Protein AF-A0A820F2B2-F1 (afdb_monomer)

Sequence (176 aa):
MVGEKEEEEDDDERKSTTTSTSTTTLPTTSTSTTTLPTTSTSTTSAVAYANGTYSFWPMENNAVDIISGLDGKGVNSPTYVTPDITGSGYALKLIRNSNQYITIPIFKSFVNTSFTVEMWIYPTTLINGGYYFGLFTQYDGATKDHSLQMMIRGLQLTLDFYGGGVNGATSLATKP

Structure (mmCIF, N/CA/C/O backbone):
data_AF-A0A820F2B2-F1
#
_entry.id   AF-A0A820F2B2-F1
#
loop_
_atom_site.group_PDB
_atom_site.id
_atom_site.type_symbol
_atom_site.label_atom_id
_atom_site.label_alt_id
_atom_site.label_comp_id
_atom_site.label_asym_id
_atom_site.label_entity_id
_atom_site.label_seq_id
_atom_site.pdbx_PDB_ins_code
_atom_site.Cartn_x
_atom_site.Cartn_y
_atom_site.Cartn_z
_atom_site.occupancy
_atom_site.B_iso_or_equiv
_atom_site.auth_seq_id
_atom_site.auth_comp_id
_atom_site.auth_asym_id
_atom_site.auth_atom_id
_atom_site.pdbx_PDB_model_num
ATOM 1 N N . MET A 1 1 ? -20.566 -90.346 11.291 1.00 40.94 1 MET A N 1
ATOM 2 C CA . MET A 1 1 ? -19.929 -89.478 10.281 1.00 40.94 1 MET A CA 1
ATOM 3 C C . MET A 1 1 ? -20.906 -88.346 10.030 1.00 40.94 1 MET A C 1
ATOM 5 O O . MET A 1 1 ? -22.081 -88.627 9.847 1.00 40.94 1 MET A O 1
ATOM 9 N N . VAL A 1 2 ? -20.442 -87.119 10.230 1.00 40.94 2 VAL A N 1
ATOM 10 C CA . VAL A 1 2 ? -21.223 -85.878 10.338 1.00 40.94 2 VAL A CA 1
ATOM 11 C C . VAL A 1 2 ? -21.714 -85.423 8.957 1.00 40.94 2 VAL A C 1
ATOM 13 O O . VAL A 1 2 ? -20.977 -85.574 7.987 1.00 40.94 2 VAL A O 1
ATOM 16 N N . GLY A 1 3 ? -22.924 -84.859 8.890 1.00 41.97 3 GLY A N 1
ATOM 17 C CA . GLY A 1 3 ? -23.472 -84.155 7.724 1.00 41.97 3 GLY A CA 1
ATOM 18 C C . GLY A 1 3 ? -24.865 -83.598 8.037 1.00 41.97 3 GLY A C 1
ATOM 19 O O . GLY A 1 3 ? -25.822 -84.363 8.095 1.00 41.97 3 GLY A O 1
ATOM 20 N N . GLU A 1 4 ? -24.940 -82.299 8.329 1.00 47.16 4 GLU A N 1
ATOM 21 C CA . 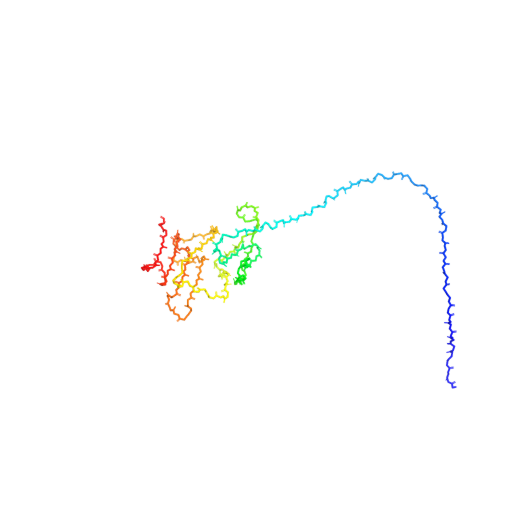GLU A 1 4 ? -26.123 -81.541 8.767 1.00 47.16 4 GLU A CA 1
ATOM 22 C C . GLU A 1 4 ? -27.078 -81.148 7.614 1.00 47.16 4 GLU A C 1
ATOM 24 O O . GLU A 1 4 ? -26.614 -80.795 6.535 1.00 47.16 4 GLU A O 1
ATOM 29 N N . LYS A 1 5 ? -28.389 -81.254 7.914 1.00 44.81 5 LYS A N 1
ATOM 30 C CA . LYS A 1 5 ? -29.579 -80.392 7.641 1.00 44.81 5 LYS A CA 1
ATOM 31 C C . LYS A 1 5 ? -29.626 -79.506 6.374 1.00 44.81 5 LYS A C 1
ATOM 33 O O . LYS A 1 5 ? -28.688 -78.768 6.113 1.00 44.81 5 LYS A O 1
ATOM 38 N N . GLU A 1 6 ? -30.650 -79.662 5.511 1.00 43.66 6 GLU A N 1
ATOM 39 C CA . GLU A 1 6 ? -32.013 -79.022 5.527 1.00 43.66 6 GLU A CA 1
ATOM 40 C C . GLU A 1 6 ? -31.921 -77.491 5.350 1.00 43.66 6 GLU A C 1
ATOM 42 O O . GLU A 1 6 ? -31.077 -76.872 5.983 1.00 43.66 6 GLU A O 1
ATOM 47 N N . GLU A 1 7 ? -32.719 -76.759 4.573 1.00 50.12 7 GLU A N 1
ATOM 48 C CA . GLU A 1 7 ? -33.903 -76.962 3.724 1.00 50.12 7 GLU A CA 1
ATOM 49 C C . GLU A 1 7 ? -34.006 -75.682 2.853 1.00 50.12 7 GLU A C 1
ATOM 51 O O . GLU A 1 7 ? -33.491 -74.629 3.232 1.00 50.12 7 GLU A O 1
ATOM 56 N N . GLU A 1 8 ? -34.629 -75.783 1.682 1.00 45.56 8 GLU A N 1
ATOM 57 C CA . GLU A 1 8 ? -34.826 -74.715 0.690 1.00 45.56 8 GLU A CA 1
ATOM 58 C C . GLU A 1 8 ? -36.259 -74.161 0.855 1.00 45.56 8 GLU A C 1
ATOM 60 O O . GLU A 1 8 ? -37.207 -74.944 0.841 1.00 45.56 8 GLU A O 1
ATOM 65 N N . GLU A 1 9 ? -36.430 -72.846 1.050 1.00 52.69 9 GLU A N 1
ATOM 66 C CA . GLU A 1 9 ? -37.741 -72.169 1.118 1.00 52.69 9 GLU A CA 1
ATOM 67 C C . GLU A 1 9 ? -37.782 -70.996 0.120 1.00 52.69 9 GLU A C 1
ATOM 69 O O . GLU A 1 9 ? -37.008 -70.043 0.239 1.00 52.69 9 GLU A O 1
ATOM 74 N N . ASP A 1 10 ? -38.708 -71.096 -0.839 1.00 45.53 10 ASP A N 1
ATOM 75 C CA . ASP A 1 10 ? -39.112 -70.078 -1.816 1.00 45.53 10 ASP A CA 1
ATOM 76 C C . ASP A 1 10 ? -40.446 -69.417 -1.402 1.00 45.53 10 ASP A C 1
ATOM 78 O O . ASP A 1 10 ? -41.321 -70.070 -0.834 1.00 45.53 10 ASP A O 1
ATOM 82 N N . ASP A 1 11 ? -40.574 -68.139 -1.785 1.00 48.19 11 ASP A N 1
ATOM 83 C CA . ASP A 1 11 ? -41.779 -67.352 -2.117 1.00 48.19 11 ASP A CA 1
ATOM 84 C C . ASP A 1 11 ? -42.973 -67.258 -1.137 1.00 48.19 11 ASP A C 1
ATOM 86 O O . ASP A 1 11 ? -43.662 -68.233 -0.866 1.00 48.19 11 ASP A O 1
ATOM 90 N N . ASP A 1 12 ? -43.352 -66.027 -0.745 1.00 50.50 12 ASP A N 1
ATOM 91 C CA . ASP A 1 12 ? -44.604 -65.412 -1.246 1.00 50.50 12 ASP A CA 1
ATOM 92 C C . ASP A 1 12 ? -44.794 -63.945 -0.790 1.00 50.50 12 ASP A C 1
ATOM 94 O O . ASP A 1 12 ? -44.643 -63.575 0.379 1.00 50.50 12 ASP A O 1
ATOM 98 N N . GLU A 1 13 ? -45.214 -63.101 -1.730 1.00 48.03 13 GLU A N 1
ATOM 99 C CA . GLU A 1 13 ? -45.578 -61.693 -1.557 1.00 48.03 13 GLU A CA 1
ATOM 100 C C . GLU A 1 13 ? -47.074 -61.575 -1.204 1.00 48.03 13 GLU A C 1
ATOM 102 O O . GLU A 1 13 ? -47.940 -62.021 -1.958 1.00 48.03 13 GLU A O 1
ATOM 107 N N . ARG A 1 14 ? -47.438 -60.903 -0.097 1.00 42.50 14 ARG A N 1
ATOM 108 C CA . ARG A 1 14 ? -48.840 -60.501 0.152 1.00 42.50 14 ARG A CA 1
ATOM 109 C C . ARG A 1 14 ? -49.013 -59.061 0.630 1.00 42.50 14 ARG A C 1
ATOM 111 O O . ARG A 1 14 ? -48.695 -58.684 1.754 1.00 42.50 14 ARG A O 1
ATOM 118 N N . LYS A 1 15 ? -49.659 -58.298 -0.251 1.00 42.56 15 LYS A N 1
ATOM 119 C CA . LYS A 1 15 ? -50.326 -57.002 -0.069 1.00 42.56 15 LYS A CA 1
ATOM 120 C C . LYS A 1 15 ? -51.497 -57.107 0.924 1.00 42.56 15 LYS A C 1
ATOM 122 O O . LYS A 1 15 ? -52.300 -58.030 0.814 1.00 42.56 15 LYS A O 1
ATOM 127 N N . SER A 1 16 ? -51.661 -56.130 1.824 1.00 37.91 16 SER A N 1
ATOM 128 C CA . SER A 1 16 ? -52.869 -56.008 2.657 1.00 37.91 16 SER A CA 1
ATOM 129 C C . SER A 1 16 ? -53.341 -54.558 2.810 1.00 37.91 16 SER A C 1
ATOM 131 O O . SER A 1 16 ? -52.562 -53.646 3.080 1.00 37.91 16 SER A O 1
ATOM 133 N N . THR A 1 17 ? -54.642 -54.388 2.586 1.00 34.06 17 THR A N 1
ATOM 134 C CA . THR A 1 17 ? -55.449 -53.162 2.603 1.00 34.06 17 THR A CA 1
ATOM 135 C C . THR A 1 17 ? -56.021 -52.956 4.005 1.00 34.06 17 THR A C 1
ATOM 137 O O . THR A 1 17 ? -56.626 -53.888 4.531 1.00 34.06 17 THR A O 1
ATOM 140 N N . THR A 1 18 ? -55.931 -51.750 4.583 1.00 35.97 18 THR A N 1
ATOM 141 C CA . THR A 1 18 ? -56.541 -51.467 5.898 1.00 35.97 18 THR A CA 1
ATOM 142 C C . THR A 1 18 ? -57.513 -50.288 5.861 1.00 35.97 18 THR A C 1
ATOM 144 O O . THR A 1 18 ? -57.181 -49.171 5.472 1.00 35.97 18 THR A O 1
ATOM 147 N N . THR A 1 19 ? -58.726 -50.619 6.298 1.00 30.28 19 THR A N 1
ATOM 148 C CA . THR A 1 19 ? -59.954 -49.853 6.528 1.00 30.28 19 THR A CA 1
ATOM 149 C C . THR A 1 19 ? -59.783 -48.622 7.425 1.00 30.28 19 THR A C 1
ATOM 151 O O . THR A 1 19 ? -59.081 -48.660 8.432 1.00 30.28 19 THR A O 1
ATOM 154 N N . SER A 1 20 ? -60.485 -47.537 7.081 1.00 31.36 20 SER A N 1
ATOM 155 C CA . SER A 1 20 ? -60.535 -46.279 7.834 1.00 31.36 20 SER A CA 1
ATOM 156 C C . SER A 1 20 ? -61.534 -46.328 8.999 1.00 31.36 20 SER A C 1
ATOM 158 O O . SER A 1 20 ? -62.695 -46.678 8.801 1.00 31.36 20 SER A O 1
ATOM 160 N N . THR A 1 21 ? -61.107 -45.874 10.181 1.00 31.64 21 THR A N 1
ATOM 161 C CA . THR A 1 21 ? -61.974 -45.568 11.332 1.00 31.64 21 THR A CA 1
ATOM 162 C C . THR A 1 21 ? -61.819 -44.087 11.670 1.00 31.64 21 THR A C 1
ATOM 164 O O . THR A 1 21 ? -60.709 -43.617 11.910 1.00 31.64 21 THR A O 1
ATOM 167 N N . SER A 1 22 ? -62.921 -43.337 11.656 1.00 32.53 22 SER A N 1
ATOM 168 C CA . SER A 1 22 ? -62.946 -41.901 11.948 1.00 32.53 22 SER A CA 1
ATOM 169 C C . SER A 1 22 ? -63.154 -41.658 13.444 1.00 32.53 22 SER A C 1
ATOM 171 O O . SER A 1 22 ? -64.192 -42.031 13.985 1.00 32.53 22 SER A O 1
ATOM 173 N N . THR A 1 23 ? -62.202 -40.987 14.095 1.00 33.06 23 THR A N 1
ATOM 174 C CA . THR A 1 23 ? -62.343 -40.494 15.475 1.00 33.06 23 THR A CA 1
ATOM 175 C C . THR A 1 23 ? -62.335 -38.969 15.463 1.00 33.06 23 THR A C 1
ATOM 177 O O . THR A 1 23 ? -61.388 -38.349 14.983 1.00 33.06 23 THR A O 1
ATOM 180 N N . THR A 1 24 ? -63.405 -38.364 15.976 1.00 36.06 24 THR A N 1
ATOM 181 C CA . THR A 1 24 ? -63.574 -36.915 16.139 1.00 36.06 24 THR A CA 1
ATOM 182 C C . THR A 1 24 ? -62.840 -36.424 17.389 1.00 36.06 24 THR A C 1
ATOM 184 O O . THR A 1 24 ? -63.128 -36.886 18.491 1.00 36.06 24 THR A O 1
ATOM 187 N N . THR A 1 25 ? -61.949 -35.441 17.237 1.00 34.47 25 THR A N 1
ATOM 188 C CA . THR A 1 25 ? -61.361 -34.654 18.336 1.00 34.47 25 THR A CA 1
ATOM 189 C C . THR A 1 25 ? -61.493 -33.150 18.063 1.00 34.47 25 THR A C 1
ATOM 191 O O . THR A 1 25 ? -61.492 -32.705 16.918 1.00 34.47 25 THR A O 1
ATOM 194 N N . LEU A 1 26 ? -61.695 -32.387 19.146 1.00 38.97 26 LEU A N 1
ATOM 195 C CA . LEU A 1 26 ? -62.006 -30.950 19.195 1.00 38.97 26 LEU A CA 1
ATOM 196 C C . LEU A 1 26 ? -60.919 -30.046 18.572 1.00 38.97 26 LEU A C 1
ATOM 198 O O . LEU A 1 26 ? -59.749 -30.428 18.562 1.00 38.97 26 LEU A O 1
ATOM 202 N N . PRO A 1 27 ? -61.270 -28.825 18.111 1.00 39.81 27 PRO A N 1
ATOM 203 C CA . PRO A 1 27 ? -60.333 -27.945 17.422 1.00 39.81 27 PRO A CA 1
ATOM 204 C C . PRO A 1 27 ? -59.289 -27.369 18.387 1.00 39.81 27 PRO A C 1
ATOM 20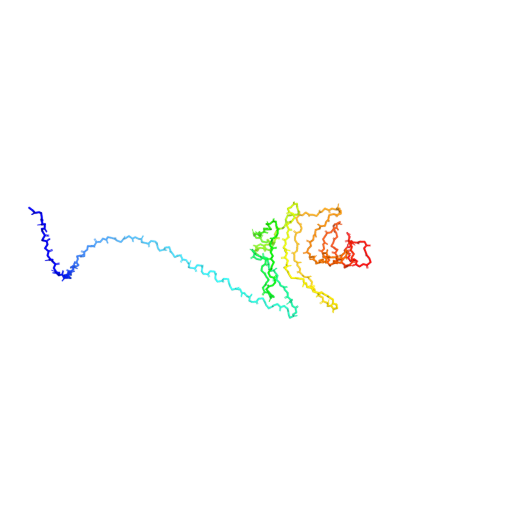6 O O . PRO A 1 27 ? -59.618 -26.654 19.332 1.00 39.81 27 PRO A O 1
ATOM 209 N N . THR A 1 28 ? -58.015 -27.643 18.119 1.00 39.06 28 THR A N 1
ATOM 210 C CA . THR A 1 28 ? -56.880 -26.910 18.682 1.00 39.06 28 THR A CA 1
ATOM 211 C C . THR A 1 28 ? -56.568 -25.706 17.797 1.00 39.06 28 THR A C 1
ATOM 213 O O . THR A 1 28 ? -56.350 -25.831 16.595 1.00 39.06 28 THR A O 1
ATOM 216 N N . THR A 1 29 ? -56.548 -24.516 18.397 1.00 36.53 29 THR A N 1
ATOM 217 C CA . THR A 1 29 ? -56.134 -23.268 17.749 1.00 36.53 29 THR A CA 1
ATOM 218 C C . THR A 1 29 ? -54.657 -23.354 17.368 1.00 36.53 29 THR A C 1
ATOM 220 O O . THR A 1 29 ? -53.777 -23.205 18.214 1.00 36.53 29 THR A O 1
ATOM 223 N N . SER A 1 30 ? -54.370 -23.607 16.095 1.00 42.94 30 SER A N 1
ATOM 224 C CA . SER A 1 30 ? -53.023 -23.526 15.536 1.00 42.94 30 SER A CA 1
ATOM 225 C C . SER A 1 30 ? -52.683 -22.067 15.226 1.00 42.94 30 SER A C 1
ATOM 227 O O . SER A 1 30 ? -53.229 -21.475 14.295 1.00 42.94 30 SER A O 1
ATOM 229 N N . THR A 1 31 ? -51.782 -21.482 16.013 1.00 40.44 31 THR A N 1
ATOM 230 C CA . THR A 1 31 ? -51.157 -20.190 15.718 1.00 40.44 31 THR A CA 1
ATOM 231 C C . THR A 1 31 ? -50.250 -20.350 14.501 1.00 40.44 31 THR A C 1
ATOM 233 O O . THR A 1 31 ? -49.185 -20.956 14.590 1.00 40.44 31 THR A O 1
ATOM 236 N N . SER A 1 32 ? -50.668 -19.820 13.355 1.00 39.53 32 SER A N 1
ATOM 237 C CA . SER A 1 32 ? -49.840 -19.750 12.152 1.00 39.53 32 SER A CA 1
ATOM 238 C C . SER A 1 32 ? -48.737 -18.708 12.354 1.00 39.53 32 SER A C 1
ATOM 240 O O . SER A 1 32 ? -48.971 -17.509 12.208 1.00 39.53 32 SER A O 1
ATOM 242 N N . THR A 1 33 ? -47.523 -19.131 12.697 1.00 42.09 33 THR A N 1
ATOM 243 C CA . THR A 1 33 ? -46.336 -18.282 12.555 1.00 42.09 33 THR A CA 1
ATOM 244 C C . THR A 1 33 ? -45.992 -18.192 11.073 1.00 42.09 33 THR A C 1
ATOM 246 O O . THR A 1 33 ? -45.377 -19.088 10.500 1.00 42.09 33 THR A O 1
ATOM 249 N N . THR A 1 34 ? -46.404 -17.098 10.434 1.00 43.00 34 THR A N 1
ATOM 250 C CA . THR A 1 34 ? -45.926 -16.715 9.103 1.00 43.00 34 THR A CA 1
ATOM 251 C C . THR A 1 34 ? -44.436 -16.394 9.196 1.00 43.00 34 THR A C 1
ATOM 253 O O . THR A 1 34 ? -44.052 -15.273 9.522 1.00 43.00 34 THR A O 1
ATOM 256 N N . THR A 1 35 ? -43.570 -17.370 8.931 1.00 41.88 35 THR A N 1
ATOM 257 C CA . THR A 1 35 ? -42.161 -17.092 8.645 1.00 41.88 35 THR A CA 1
ATOM 258 C C . THR A 1 35 ? -42.070 -16.566 7.218 1.00 41.88 35 THR A C 1
ATOM 260 O O . THR A 1 35 ? -42.228 -17.322 6.259 1.00 41.88 35 THR A O 1
ATOM 263 N N . LEU A 1 36 ? -41.850 -15.257 7.080 1.00 46.06 36 LEU A N 1
ATOM 264 C CA . LEU A 1 36 ? -41.460 -14.642 5.814 1.00 46.06 36 LEU A CA 1
ATOM 265 C C . LEU A 1 36 ? -40.185 -15.344 5.309 1.00 46.06 36 LEU A C 1
ATOM 267 O O . LEU A 1 36 ? -39.211 -15.403 6.063 1.00 46.06 36 LEU A O 1
ATOM 271 N N . PRO A 1 37 ? -40.125 -15.845 4.066 1.00 46.69 37 PRO A N 1
ATOM 272 C CA . PRO A 1 37 ? -38.843 -16.200 3.484 1.00 46.69 37 PRO A CA 1
ATOM 273 C C . PRO A 1 37 ? -38.082 -14.898 3.199 1.00 46.69 37 PRO A C 1
ATOM 275 O O . PRO A 1 37 ? -38.329 -14.233 2.194 1.00 46.69 37 PRO A O 1
ATOM 278 N N . THR A 1 38 ? -37.149 -14.508 4.070 1.00 46.22 38 THR A N 1
ATOM 279 C CA . THR A 1 38 ? -36.125 -13.509 3.730 1.00 46.22 38 THR A CA 1
ATOM 280 C C . THR A 1 38 ? -35.138 -14.147 2.763 1.00 46.22 38 THR A C 1
ATOM 282 O O . THR A 1 38 ? -34.056 -14.593 3.136 1.00 46.22 38 THR A O 1
ATOM 285 N N . THR A 1 39 ? -35.534 -14.208 1.493 1.00 41.75 39 THR A N 1
ATOM 286 C CA . THR A 1 39 ? -34.584 -14.399 0.401 1.00 41.75 39 THR A CA 1
ATOM 287 C C . THR A 1 39 ? -33.884 -13.061 0.215 1.00 41.75 39 THR A C 1
ATOM 289 O O . THR A 1 39 ? -34.347 -12.199 -0.527 1.00 41.75 39 THR A O 1
ATOM 292 N N . SER A 1 40 ? -32.794 -12.854 0.951 1.00 50.00 40 SER A N 1
ATOM 293 C CA . SER A 1 40 ? -31.866 -11.762 0.682 1.00 50.00 40 SER A CA 1
ATOM 294 C C . SER A 1 40 ? -31.136 -12.085 -0.619 1.00 50.00 40 SER A C 1
ATOM 296 O O . SER A 1 40 ? -30.021 -12.596 -0.610 1.00 50.00 40 SER A O 1
ATOM 298 N N . THR A 1 41 ? -31.776 -11.835 -1.759 1.00 45.62 41 THR A N 1
ATOM 299 C CA . THR A 1 41 ? -31.053 -11.665 -3.019 1.00 45.62 41 THR A CA 1
ATOM 300 C C . THR A 1 41 ? -30.219 -10.403 -2.870 1.00 45.62 41 THR A C 1
ATOM 302 O O . THR A 1 41 ? -30.719 -9.295 -3.061 1.00 45.62 41 THR A O 1
ATOM 305 N N . SER A 1 42 ? -28.949 -10.561 -2.494 1.00 54.09 42 SER A N 1
ATOM 306 C CA . SER A 1 42 ? -27.947 -9.546 -2.773 1.00 54.09 42 SER A CA 1
ATOM 307 C C . SER A 1 42 ? -27.848 -9.450 -4.291 1.00 54.09 42 SER A C 1
ATOM 309 O O . SER A 1 42 ? -27.166 -10.225 -4.955 1.00 54.09 42 SER A O 1
ATOM 311 N N . THR A 1 43 ? -28.597 -8.522 -4.879 1.00 40.19 43 THR A N 1
ATOM 312 C CA . THR A 1 43 ? -28.304 -8.059 -6.229 1.00 40.19 43 THR A CA 1
ATOM 313 C C . THR A 1 43 ? -26.903 -7.478 -6.175 1.00 40.19 43 THR A C 1
ATOM 315 O O . THR A 1 43 ? -26.707 -6.361 -5.702 1.00 40.19 43 THR A O 1
ATOM 318 N N . THR A 1 44 ? -25.915 -8.253 -6.618 1.00 47.09 44 THR A N 1
ATOM 319 C CA . THR A 1 44 ? -24.621 -7.719 -7.019 1.00 47.09 44 THR A CA 1
ATOM 320 C C . THR A 1 44 ? -24.918 -6.832 -8.219 1.00 47.09 44 THR A C 1
ATOM 322 O O . THR A 1 44 ? -24.994 -7.293 -9.356 1.00 47.09 44 THR A O 1
ATOM 325 N N . SER A 1 45 ? -25.219 -5.560 -7.963 1.00 52.03 45 SER A N 1
ATOM 326 C CA . SER A 1 45 ? -25.216 -4.551 -9.008 1.00 52.03 45 SER A CA 1
ATOM 327 C C . SER A 1 45 ? -23.836 -4.619 -9.641 1.00 52.03 45 SER A C 1
ATOM 329 O O . SER A 1 45 ? -22.842 -4.386 -8.952 1.00 52.03 45 SER A O 1
ATOM 331 N N . ALA A 1 46 ? -23.772 -5.010 -10.915 1.00 54.53 46 ALA A N 1
ATOM 332 C CA . ALA A 1 46 ? -22.539 -4.969 -11.676 1.00 54.53 46 ALA A CA 1
ATOM 333 C C . ALA A 1 46 ? -22.023 -3.531 -11.600 1.00 54.53 46 ALA A C 1
ATOM 335 O O . ALA A 1 46 ? -22.632 -2.614 -12.154 1.00 54.53 46 ALA A O 1
ATOM 336 N N . VAL A 1 47 ? -20.951 -3.325 -10.839 1.00 57.81 47 VAL A N 1
ATOM 337 C CA . VAL A 1 47 ? -20.264 -2.044 -10.810 1.00 57.81 47 VAL A CA 1
ATOM 338 C C . VAL A 1 47 ? -19.703 -1.882 -12.214 1.00 57.81 47 VAL A C 1
ATOM 340 O O . VAL A 1 47 ? -18.819 -2.629 -12.627 1.00 57.81 47 VAL A O 1
ATOM 343 N N . ALA A 1 48 ? -20.274 -0.966 -12.993 1.00 54.22 48 ALA A N 1
ATOM 344 C CA . ALA A 1 48 ? -19.656 -0.554 -14.238 1.00 54.22 48 ALA A CA 1
ATOM 345 C C . ALA A 1 48 ? -18.369 0.177 -13.850 1.00 54.22 48 ALA A C 1
ATOM 347 O O . ALA A 1 48 ? -18.407 1.339 -13.444 1.00 54.22 48 ALA A O 1
ATOM 348 N N . TYR A 1 49 ? -17.240 -0.529 -13.887 1.00 62.28 49 TYR A N 1
ATOM 349 C CA . TYR A 1 49 ? -15.945 0.100 -13.679 1.00 62.28 49 TYR A CA 1
ATOM 350 C C . TYR A 1 49 ? -15.737 1.156 -14.754 1.00 62.28 49 TYR A C 1
ATOM 352 O O . TYR A 1 49 ? -16.129 0.967 -15.910 1.00 62.28 49 TYR A O 1
ATOM 360 N N . ALA A 1 50 ? -15.141 2.282 -14.369 1.00 67.00 50 ALA A N 1
ATOM 361 C CA . ALA A 1 50 ? -14.774 3.301 -15.333 1.00 67.00 50 ALA A CA 1
ATOM 362 C C . ALA A 1 50 ? -13.929 2.653 -16.440 1.00 67.00 50 ALA A C 1
ATOM 364 O O . ALA A 1 50 ? -13.042 1.842 -16.163 1.00 67.00 50 ALA A O 1
ATOM 365 N N . ASN A 1 51 ? -14.205 2.998 -17.701 1.00 68.75 51 ASN A N 1
ATOM 366 C CA . ASN A 1 51 ? -13.373 2.560 -18.818 1.00 68.75 51 ASN A CA 1
ATOM 367 C C . ASN A 1 51 ? -11.913 2.940 -18.516 1.00 68.75 51 ASN A C 1
ATOM 369 O O . ASN A 1 51 ? -11.585 4.123 -18.471 1.00 68.75 51 ASN A O 1
ATOM 373 N N . GLY A 1 52 ? -11.060 1.939 -18.280 1.00 76.06 52 GLY A N 1
ATOM 374 C CA . GLY A 1 52 ? -9.652 2.133 -17.920 1.00 76.06 52 GLY A CA 1
ATOM 375 C C . GLY A 1 52 ? -9.249 1.680 -16.513 1.00 76.06 52 GLY A C 1
ATOM 376 O O . GLY A 1 52 ? -8.051 1.681 -16.227 1.00 76.06 52 GLY A O 1
ATOM 377 N N . THR A 1 53 ? -10.174 1.247 -15.645 1.00 86.25 53 THR A N 1
ATOM 378 C CA . THR A 1 53 ? -9.780 0.584 -14.391 1.00 86.25 53 THR A CA 1
ATOM 379 C C . THR A 1 53 ? -9.088 -0.737 -14.716 1.00 86.25 53 THR A C 1
ATOM 381 O O . THR A 1 53 ? -9.668 -1.614 -15.352 1.00 86.25 53 THR A O 1
ATOM 384 N N . TYR A 1 54 ? -7.830 -0.868 -14.299 1.00 88.31 54 TYR A N 1
ATOM 385 C CA . TYR A 1 54 ? -7.026 -2.049 -14.600 1.00 88.31 54 TYR A CA 1
ATOM 386 C C . TYR A 1 54 ? -7.223 -3.173 -13.575 1.00 88.31 54 TYR A C 1
ATOM 388 O O . TYR A 1 54 ? -7.321 -4.329 -13.962 1.00 88.31 54 TYR A O 1
ATOM 396 N N . SER A 1 55 ? -7.311 -2.839 -12.287 1.00 91.00 55 SER A N 1
ATOM 397 C CA . SER A 1 55 ? -7.530 -3.794 -11.191 1.00 91.00 55 SER A CA 1
ATOM 398 C C . SER A 1 55 ? -8.349 -3.125 -10.094 1.00 91.00 55 SER A C 1
ATOM 400 O O . SER A 1 55 ? -8.249 -1.908 -9.909 1.00 91.00 55 SER A O 1
ATOM 402 N N . PHE A 1 56 ? -9.140 -3.906 -9.362 1.00 93.00 56 PHE A N 1
ATOM 403 C CA . PHE A 1 56 ? -9.931 -3.406 -8.244 1.00 93.00 56 PHE A CA 1
ATOM 404 C C . PHE A 1 56 ? -10.131 -4.483 -7.179 1.00 93.00 56 PHE A C 1
ATOM 406 O O . PHE A 1 56 ? -10.727 -5.527 -7.439 1.00 93.00 56 PHE A O 1
ATOM 413 N N . TRP A 1 57 ? -9.678 -4.183 -5.961 1.00 93.88 57 TRP A N 1
ATOM 414 C CA . TRP A 1 57 ? -9.849 -5.025 -4.780 1.00 93.88 57 TRP A CA 1
ATOM 415 C C . TRP A 1 57 ? -10.882 -4.387 -3.843 1.00 93.88 57 TRP A C 1
ATOM 417 O O . TRP A 1 57 ? -10.542 -3.428 -3.148 1.00 93.88 57 TRP A O 1
ATOM 427 N N . PRO A 1 58 ? -12.119 -4.909 -3.774 1.00 92.38 58 PRO A N 1
ATOM 428 C CA . PRO A 1 58 ? -13.166 -4.355 -2.911 1.00 92.38 58 PRO A CA 1
ATOM 429 C C . PRO A 1 58 ? -12.857 -4.505 -1.421 1.00 92.38 58 PRO A C 1
ATOM 431 O O . PRO A 1 58 ? -13.415 -3.795 -0.598 1.00 92.38 58 PRO A O 1
ATOM 434 N N . MET A 1 59 ? -11.991 -5.462 -1.072 1.00 94.25 59 MET A N 1
ATOM 435 C CA . MET A 1 59 ? -11.706 -5.865 0.307 1.00 94.25 59 MET A CA 1
ATOM 436 C C . MET A 1 59 ? -12.935 -6.381 1.076 1.00 94.25 59 MET A C 1
ATOM 438 O O . MET A 1 59 ? -12.964 -6.354 2.307 1.00 94.25 59 MET A O 1
ATOM 442 N N . GLU A 1 60 ? -13.915 -6.935 0.355 1.00 93.44 60 GLU A N 1
ATOM 443 C CA . GLU A 1 60 ? -15.137 -7.526 0.911 1.00 93.44 60 GLU A CA 1
ATOM 444 C C . GLU A 1 60 ? -14.865 -8.914 1.509 1.00 93.44 60 GLU A C 1
ATOM 446 O O . GLU A 1 60 ? -15.201 -9.954 0.939 1.00 93.44 60 GLU A O 1
ATOM 451 N N . ASN A 1 61 ? -14.189 -8.924 2.662 1.00 95.31 61 ASN A N 1
ATOM 452 C CA . ASN A 1 61 ? -13.764 -10.118 3.403 1.00 95.31 61 ASN A CA 1
ATOM 453 C C . ASN A 1 61 ? -12.737 -11.014 2.673 1.00 95.31 61 ASN A C 1
ATOM 455 O O . ASN A 1 61 ? -12.520 -12.167 3.047 1.00 95.31 61 ASN A O 1
ATOM 459 N N . ASN A 1 62 ? -12.100 -10.509 1.616 1.00 95.56 62 ASN A N 1
ATOM 460 C CA . ASN A 1 62 ? -11.030 -11.187 0.884 1.00 95.56 62 ASN A CA 1
ATOM 461 C C . ASN A 1 62 ? -10.169 -10.168 0.113 1.00 95.56 62 ASN A C 1
ATOM 463 O O . ASN A 1 62 ? -10.469 -8.977 0.097 1.00 95.56 62 ASN A O 1
ATOM 467 N N . ALA A 1 63 ? -9.081 -10.627 -0.509 1.00 96.19 63 ALA A N 1
ATOM 468 C CA . ALA A 1 63 ? -8.205 -9.813 -1.357 1.00 96.19 63 ALA A CA 1
ATOM 469 C C . ALA A 1 63 ? -8.357 -10.163 -2.850 1.00 96.19 63 ALA A C 1
ATOM 471 O O . ALA A 1 63 ? -7.373 -10.146 -3.584 1.00 96.19 63 ALA A O 1
ATOM 472 N N . VAL A 1 64 ? -9.561 -10.519 -3.301 1.00 96.12 64 VAL A N 1
ATOM 473 C CA . VAL A 1 64 ? -9.825 -10.865 -4.709 1.00 96.12 64 VAL A CA 1
ATOM 474 C C . VAL A 1 64 ? -9.884 -9.595 -5.558 1.00 96.12 64 VAL A C 1
ATOM 476 O O . VAL A 1 64 ? -10.501 -8.603 -5.159 1.00 96.12 64 VAL A O 1
ATOM 479 N N . ASP A 1 65 ? -9.233 -9.627 -6.718 1.00 94.19 65 ASP A N 1
ATOM 480 C CA . ASP A 1 65 ? -9.361 -8.595 -7.746 1.00 94.19 65 ASP A CA 1
ATOM 481 C C . ASP A 1 65 ? -10.498 -8.963 -8.696 1.00 94.19 65 ASP A C 1
ATOM 483 O O . ASP A 1 65 ? -10.420 -9.946 -9.434 1.00 94.19 65 ASP A O 1
ATOM 487 N N . ILE A 1 66 ? -11.542 -8.142 -8.724 1.00 93.69 66 ILE A N 1
ATOM 488 C CA . ILE A 1 66 ? -12.750 -8.443 -9.499 1.00 93.69 66 ILE A CA 1
ATOM 489 C C . ILE A 1 66 ? -12.720 -7.914 -10.938 1.00 93.69 66 ILE A C 1
ATOM 491 O O . ILE A 1 66 ? -13.712 -8.051 -11.652 1.00 93.69 66 ILE A O 1
ATOM 495 N N . ILE A 1 67 ? -11.594 -7.341 -11.380 1.00 91.94 67 ILE A N 1
ATOM 496 C CA . ILE A 1 67 ? -11.413 -6.861 -12.759 1.00 91.94 67 ILE A CA 1
ATOM 497 C C . ILE A 1 67 ? -10.393 -7.701 -13.525 1.00 91.94 67 ILE A C 1
ATOM 499 O O . ILE A 1 67 ? -10.720 -8.218 -14.592 1.00 91.94 67 ILE A O 1
ATOM 503 N N . SER A 1 68 ? -9.160 -7.827 -13.022 1.00 88.81 68 SER A N 1
ATOM 504 C CA . SER A 1 68 ? -8.068 -8.466 -13.778 1.00 88.81 68 SER A CA 1
ATOM 505 C C . SER A 1 68 ? -7.649 -9.842 -13.266 1.00 88.81 68 SER A C 1
ATOM 507 O O . SER A 1 68 ? -6.812 -10.488 -13.897 1.00 88.81 68 SER A O 1
ATOM 509 N N . GLY A 1 69 ? -8.221 -10.308 -12.151 1.00 89.19 69 GLY A N 1
ATOM 510 C CA . GLY A 1 69 ? -7.839 -11.569 -11.513 1.00 89.19 69 GLY A CA 1
ATOM 511 C C . GLY A 1 69 ? -6.452 -11.532 -10.860 1.00 89.19 69 GLY A C 1
ATOM 512 O O . GLY A 1 69 ? -5.858 -12.581 -10.605 1.00 89.19 69 GLY A O 1
ATOM 513 N N . LEU A 1 70 ? -5.908 -10.338 -10.597 1.00 91.25 70 LEU A N 1
ATOM 514 C CA . LEU A 1 70 ? -4.676 -10.148 -9.831 1.00 91.25 70 LEU A CA 1
ATOM 515 C C . LEU A 1 70 ? -4.950 -10.275 -8.328 1.00 91.25 70 LEU A C 1
ATOM 517 O O . LEU A 1 70 ? -4.748 -9.339 -7.554 1.00 91.25 70 LEU A O 1
ATOM 521 N N . ASP A 1 71 ? -5.411 -11.449 -7.912 1.00 95.06 71 ASP A N 1
ATOM 522 C CA . ASP A 1 71 ? -5.764 -11.707 -6.521 1.00 95.06 71 ASP A CA 1
ATOM 523 C C . ASP A 1 71 ? -4.570 -11.490 -5.591 1.00 95.06 71 ASP A C 1
ATOM 525 O O . ASP A 1 71 ? -3.455 -11.989 -5.797 1.00 95.06 71 ASP A O 1
ATOM 529 N N . GLY A 1 72 ? -4.831 -10.736 -4.532 1.00 95.69 72 GLY A N 1
ATOM 530 C CA . GLY A 1 72 ? -3.885 -10.503 -3.467 1.00 95.69 72 GLY A CA 1
ATOM 531 C C . GLY A 1 72 ? -3.816 -11.669 -2.493 1.00 95.69 72 GLY A C 1
ATOM 532 O O . GLY A 1 72 ? -4.749 -12.454 -2.318 1.00 95.69 72 GLY A O 1
ATOM 533 N N . LYS A 1 73 ? -2.683 -11.761 -1.801 1.00 96.62 73 LYS A N 1
ATOM 534 C CA . LYS A 1 73 ? -2.468 -12.710 -0.710 1.00 96.62 73 LYS A CA 1
ATOM 535 C C . LYS A 1 73 ? -2.135 -11.960 0.564 1.00 96.62 73 LYS A C 1
ATOM 537 O O . LYS A 1 73 ? -1.228 -11.130 0.589 1.00 96.62 73 LYS A O 1
ATOM 542 N N . GLY A 1 74 ? -2.864 -12.265 1.629 1.00 96.62 74 GLY A N 1
ATOM 543 C CA . GLY A 1 74 ? -2.573 -11.718 2.944 1.00 96.62 74 GLY A CA 1
ATOM 544 C C . GLY A 1 74 ? -1.268 -12.268 3.507 1.00 96.62 74 GLY A C 1
ATOM 545 O O . GLY A 1 74 ? -1.041 -13.476 3.494 1.00 96.62 74 GLY A O 1
ATOM 546 N N . VAL A 1 75 ? -0.429 -11.381 4.035 1.00 97.44 75 VAL A N 1
ATOM 547 C CA . VAL A 1 75 ? 0.799 -11.730 4.752 1.00 97.44 75 VAL A CA 1
ATOM 548 C C . VAL A 1 75 ? 0.663 -11.319 6.214 1.00 97.44 75 VAL A C 1
ATOM 550 O O . VAL A 1 75 ? 0.191 -10.225 6.522 1.00 97.44 75 VAL A O 1
ATOM 553 N N . ASN A 1 76 ? 1.076 -12.213 7.119 1.00 97.44 76 ASN A N 1
ATOM 554 C CA . ASN A 1 76 ? 0.955 -12.059 8.575 1.00 97.44 76 ASN A CA 1
ATOM 555 C C . ASN A 1 76 ? -0.496 -11.920 9.078 1.00 97.44 76 ASN A C 1
ATOM 557 O O . ASN A 1 76 ? -0.767 -11.237 10.067 1.00 97.44 76 ASN A O 1
ATOM 561 N N . SER A 1 77 ? -1.42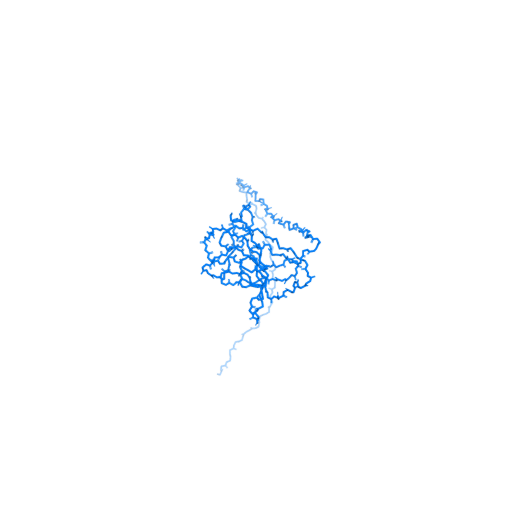5 -12.613 8.414 1.00 96.50 77 SER A N 1
ATOM 562 C CA . SER A 1 77 ? -2.834 -12.740 8.819 1.00 96.50 77 SER A CA 1
ATOM 563 C C . SER A 1 77 ? -3.572 -11.399 8.949 1.00 96.50 77 SER A C 1
ATOM 565 O O . SER A 1 77 ? -4.039 -11.061 10.040 1.00 96.50 77 SER A O 1
ATOM 567 N N . PRO A 1 78 ? -3.683 -10.614 7.861 1.00 97.19 78 PRO A N 1
ATOM 568 C CA . PRO A 1 78 ? -4.527 -9.428 7.858 1.00 97.19 78 PRO A CA 1
ATOM 569 C C . PRO A 1 78 ? -5.984 -9.811 8.131 1.00 97.19 78 PRO A C 1
ATOM 571 O O . PRO A 1 78 ? -6.425 -10.918 7.817 1.00 97.19 78 PRO A O 1
ATOM 574 N N . THR A 1 79 ? -6.728 -8.888 8.727 1.00 97.00 79 THR A N 1
ATOM 575 C CA . THR A 1 79 ? -8.113 -9.133 9.151 1.00 97.00 79 THR A CA 1
ATOM 576 C C . THR A 1 79 ? -9.082 -8.265 8.370 1.00 97.00 79 THR A C 1
ATOM 578 O O . THR A 1 79 ? -8.735 -7.148 7.995 1.00 97.00 79 THR A O 1
ATOM 581 N N . TYR A 1 80 ? -10.305 -8.748 8.185 1.00 96.62 80 TYR A N 1
ATOM 582 C CA . TYR A 1 80 ? -11.402 -7.980 7.607 1.00 96.62 80 TYR A CA 1
ATOM 583 C C . TYR A 1 80 ? -12.446 -7.735 8.690 1.00 96.62 80 TYR A C 1
ATOM 585 O O . TYR A 1 80 ? -12.816 -8.658 9.418 1.00 96.62 80 TYR A O 1
ATOM 593 N N . VAL A 1 81 ? -12.873 -6.486 8.843 1.00 95.44 81 VAL A N 1
ATOM 594 C CA . VAL A 1 81 ? -13.788 -6.064 9.912 1.00 95.44 81 VAL A CA 1
ATOM 595 C C . VAL A 1 81 ? -15.075 -5.504 9.332 1.00 95.44 81 VAL A C 1
ATOM 597 O O . VAL A 1 81 ? -15.055 -4.919 8.256 1.00 95.44 81 VAL A O 1
ATOM 600 N N . THR A 1 82 ? -16.175 -5.682 10.060 1.00 94.12 82 THR A N 1
ATOM 601 C CA . THR A 1 82 ? -17.507 -5.192 9.698 1.00 94.12 82 THR A CA 1
ATOM 602 C C . THR A 1 82 ? -18.233 -4.669 10.956 1.00 94.12 82 THR A C 1
ATOM 604 O O . THR A 1 82 ? -18.002 -5.219 12.041 1.00 94.12 82 THR A O 1
ATOM 607 N N . PRO A 1 83 ? -19.085 -3.631 10.857 1.00 89.56 83 PRO A N 1
ATOM 608 C CA . PRO A 1 83 ? -19.257 -2.792 9.674 1.00 89.56 83 PRO A CA 1
ATOM 609 C C . PRO A 1 83 ? -17.988 -1.988 9.370 1.00 89.56 83 PRO A C 1
ATOM 611 O O . PRO A 1 83 ? -17.161 -1.736 10.250 1.00 89.56 83 PRO A O 1
ATOM 614 N N . ASP A 1 84 ? -17.825 -1.619 8.107 1.00 87.56 84 ASP A N 1
ATOM 615 C CA . ASP A 1 84 ? -16.854 -0.613 7.698 1.00 87.56 84 ASP A CA 1
ATOM 616 C C . ASP A 1 84 ? -17.258 0.790 8.226 1.00 87.56 84 ASP A C 1
ATOM 618 O O . ASP A 1 84 ? -18.198 0.948 9.013 1.00 87.56 84 ASP A O 1
ATOM 622 N N . ILE A 1 85 ? -16.566 1.842 7.778 1.00 83.81 85 ILE A N 1
ATOM 623 C CA . ILE A 1 85 ? -16.877 3.218 8.198 1.00 83.81 85 ILE A CA 1
ATOM 624 C C . ILE A 1 85 ? -18.223 3.739 7.666 1.00 83.81 85 ILE A C 1
ATOM 626 O O . ILE A 1 85 ? -18.762 4.698 8.218 1.00 83.81 85 ILE A O 1
ATOM 630 N N . THR A 1 86 ? -18.782 3.121 6.622 1.00 86.44 86 THR A N 1
ATOM 631 C CA . THR A 1 86 ? -20.097 3.488 6.078 1.00 86.44 86 THR A CA 1
ATOM 632 C C . THR A 1 86 ? -21.252 2.846 6.849 1.00 86.44 86 THR A C 1
ATOM 634 O O . THR A 1 86 ? -22.411 3.207 6.646 1.00 86.44 86 THR A O 1
ATOM 637 N N . GLY A 1 87 ? -20.946 1.945 7.790 1.00 87.19 87 GLY A N 1
ATOM 638 C CA . GLY A 1 87 ? -21.939 1.221 8.576 1.00 87.19 87 GLY A CA 1
ATOM 639 C C . GLY A 1 87 ? -22.433 -0.055 7.891 1.00 87.19 87 GLY A C 1
ATOM 640 O O . GLY A 1 87 ? -23.362 -0.688 8.394 1.00 87.19 87 GLY A O 1
ATOM 641 N N . SER A 1 88 ? -21.856 -0.446 6.751 1.00 86.62 88 SER A N 1
ATOM 642 C CA . SER A 1 88 ? -22.251 -1.628 5.976 1.00 86.62 88 SER A CA 1
ATOM 643 C C . SER A 1 88 ? -21.099 -2.101 5.087 1.00 86.62 88 SER A C 1
ATOM 645 O O . SER A 1 88 ? -20.558 -1.323 4.319 1.00 86.62 88 SER A O 1
ATOM 647 N N . GLY A 1 89 ? -20.763 -3.394 5.143 1.00 90.00 89 GLY A N 1
ATOM 648 C CA . GLY A 1 89 ? -19.669 -3.982 4.354 1.00 90.00 89 GLY A CA 1
ATOM 649 C C . GLY A 1 89 ? -18.434 -4.306 5.192 1.00 90.00 89 GLY A C 1
ATOM 650 O O . GLY A 1 89 ? -18.486 -4.271 6.431 1.00 90.00 89 GLY A O 1
ATOM 651 N N . TYR A 1 90 ? -17.344 -4.672 4.519 1.00 95.31 90 TYR A N 1
ATOM 652 C CA . TYR A 1 90 ? -16.074 -5.011 5.155 1.00 95.31 90 TYR A CA 1
ATOM 653 C C . TYR A 1 90 ? -14.975 -3.994 4.843 1.00 95.31 90 TYR A C 1
ATOM 655 O O . TYR A 1 90 ? -14.912 -3.411 3.768 1.00 95.31 90 TYR A O 1
ATOM 663 N N . ALA A 1 91 ? -14.043 -3.845 5.781 1.00 94.00 91 ALA A N 1
ATOM 664 C CA . ALA A 1 91 ? -12.798 -3.120 5.572 1.00 94.00 91 ALA A CA 1
ATOM 665 C C . ALA A 1 91 ? -11.594 -4.008 5.889 1.00 94.00 91 ALA A C 1
ATOM 667 O O . ALA A 1 91 ? -11.578 -4.727 6.894 1.00 94.00 91 ALA A O 1
ATOM 668 N N . LEU A 1 92 ? -10.546 -3.904 5.070 1.00 96.12 92 LEU A N 1
ATOM 669 C CA . LEU A 1 92 ? -9.238 -4.460 5.396 1.00 96.12 92 LEU A CA 1
ATOM 670 C C . LEU A 1 92 ? -8.643 -3.696 6.588 1.00 96.12 92 LEU A C 1
ATOM 672 O O . LEU A 1 92 ? -8.378 -2.497 6.513 1.00 96.12 92 LEU A O 1
ATOM 676 N N . LYS A 1 93 ? -8.375 -4.410 7.679 1.00 95.56 93 LYS A N 1
ATOM 677 C CA . LYS A 1 93 ? -7.695 -3.892 8.865 1.00 95.56 93 LYS A CA 1
ATOM 678 C C . LYS A 1 93 ? -6.299 -4.494 8.964 1.00 95.56 93 LYS A C 1
ATOM 680 O O . LYS A 1 93 ? -6.139 -5.704 9.146 1.00 95.56 93 LYS A O 1
ATOM 685 N N . LEU A 1 94 ? -5.301 -3.615 8.905 1.00 94.88 94 LEU A N 1
ATOM 686 C CA . LEU A 1 94 ? -3.885 -3.949 9.038 1.00 94.88 94 LEU A CA 1
ATOM 687 C C . LEU A 1 94 ? -3.320 -3.400 10.350 1.00 94.88 94 LEU A C 1
ATOM 689 O O . LEU A 1 94 ? -3.547 -2.245 10.712 1.00 94.88 94 LEU A O 1
ATOM 693 N N . ILE A 1 95 ? -2.542 -4.225 11.048 1.00 92.69 95 ILE A N 1
ATOM 694 C CA . ILE A 1 95 ? -1.830 -3.861 12.272 1.00 92.69 95 ILE A CA 1
ATOM 695 C C . ILE A 1 95 ? -0.343 -3.726 11.956 1.00 92.69 95 ILE A C 1
ATOM 697 O O . ILE A 1 95 ? 0.342 -4.703 11.643 1.00 92.69 95 ILE A O 1
ATOM 701 N N . ARG A 1 96 ? 0.182 -2.505 12.106 1.00 87.94 96 ARG A N 1
ATOM 702 C CA . ARG A 1 96 ? 1.584 -2.185 11.804 1.00 87.94 96 ARG A CA 1
ATOM 703 C C . ARG A 1 96 ? 2.578 -3.064 12.565 1.00 87.94 96 ARG A C 1
ATOM 705 O O . ARG A 1 96 ? 3.502 -3.588 11.962 1.00 87.94 96 ARG A O 1
ATOM 712 N N . ASN A 1 97 ? 2.390 -3.239 13.874 1.00 89.44 97 ASN A N 1
ATOM 713 C CA . ASN A 1 97 ? 3.320 -4.016 14.708 1.00 89.44 97 ASN A CA 1
ATOM 714 C C . ASN A 1 97 ? 3.328 -5.518 14.368 1.00 89.44 97 ASN A C 1
ATOM 716 O O . ASN A 1 97 ? 4.234 -6.229 14.788 1.00 89.44 97 ASN A O 1
ATOM 720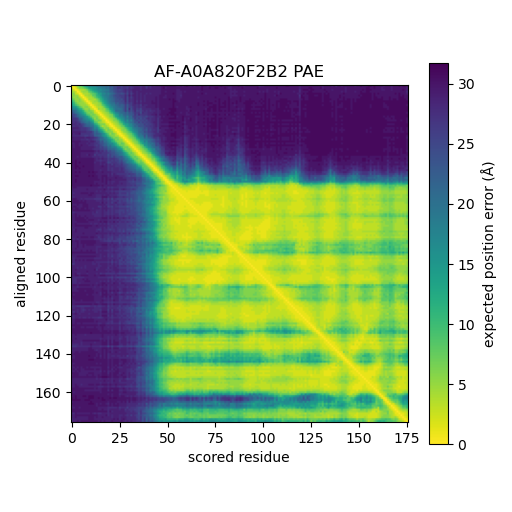 N N . SER A 1 98 ? 2.350 -5.983 13.589 1.00 94.44 98 SER A N 1
ATOM 721 C CA . SER A 1 98 ? 2.278 -7.346 13.062 1.00 94.44 98 SER A CA 1
ATOM 722 C C . SER A 1 98 ? 2.826 -7.455 11.633 1.00 94.44 98 SER A C 1
ATOM 724 O O . SER A 1 98 ? 2.749 -8.529 11.047 1.00 94.44 98 SER A O 1
ATOM 726 N N . ASN A 1 99 ? 3.368 -6.370 11.059 1.00 92.88 99 ASN A N 1
ATOM 727 C CA . ASN A 1 99 ? 3.874 -6.304 9.683 1.00 92.88 99 ASN A CA 1
ATOM 728 C C . ASN A 1 99 ? 2.872 -6.868 8.660 1.00 92.88 99 ASN A C 1
ATOM 730 O O . ASN A 1 99 ? 3.237 -7.666 7.797 1.00 92.88 99 ASN A O 1
ATOM 734 N N . GLN A 1 100 ? 1.597 -6.506 8.800 1.00 96.31 100 GLN A N 1
ATOM 735 C CA . GLN A 1 100 ? 0.519 -7.010 7.950 1.00 96.31 100 GLN A CA 1
ATOM 736 C C . GLN A 1 100 ? 0.417 -6.233 6.644 1.00 96.31 100 GLN A C 1
ATOM 738 O O . GLN A 1 100 ? 0.468 -5.004 6.648 1.00 96.31 100 GLN A O 1
ATOM 743 N N . TYR A 1 101 ? 0.225 -6.953 5.542 1.00 95.44 101 TYR A N 1
ATOM 744 C CA . TYR A 1 101 ? -0.007 -6.375 4.220 1.00 95.44 101 TYR A CA 1
ATOM 745 C C . TYR A 1 101 ? -0.683 -7.385 3.288 1.00 95.44 101 TYR A C 1
ATOM 747 O O . TYR A 1 101 ? -0.753 -8.581 3.582 1.00 95.44 101 TYR A O 1
ATOM 755 N N . ILE A 1 102 ? -1.174 -6.891 2.153 1.00 96.44 102 ILE A N 1
ATOM 756 C CA . ILE A 1 102 ? -1.568 -7.713 1.009 1.00 96.44 102 ILE A CA 1
ATOM 757 C C . ILE A 1 102 ? -0.434 -7.650 -0.012 1.00 96.44 102 ILE A C 1
ATOM 759 O O . ILE A 1 102 ? 0.016 -6.562 -0.364 1.00 96.44 102 ILE A O 1
ATOM 763 N N . THR A 1 103 ? 0.038 -8.806 -0.474 1.00 95.25 103 THR A N 1
ATOM 764 C CA . THR A 1 103 ? 0.975 -8.891 -1.599 1.00 95.25 103 THR A CA 1
ATOM 765 C C . THR A 1 103 ? 0.231 -9.242 -2.876 1.00 95.25 103 THR A C 1
ATOM 767 O O . THR A 1 103 ? -0.642 -10.110 -2.862 1.00 95.25 103 THR A O 1
ATOM 770 N N . ILE A 1 104 ? 0.585 -8.584 -3.977 1.00 93.06 104 ILE A N 1
ATOM 771 C CA . ILE A 1 104 ? 0.096 -8.915 -5.316 1.00 93.06 104 ILE A CA 1
ATOM 772 C C . ILE A 1 104 ? 1.238 -9.639 -6.043 1.00 93.06 104 ILE A C 1
ATOM 774 O O . ILE A 1 104 ? 2.348 -9.111 -6.097 1.00 93.06 104 ILE A O 1
ATOM 778 N N . PRO A 1 105 ? 1.020 -10.853 -6.576 1.00 83.12 105 PRO A N 1
ATOM 779 C CA . PRO A 1 105 ? 2.114 -11.726 -7.008 1.00 83.12 105 PRO A CA 1
ATOM 780 C C . PRO A 1 105 ? 2.797 -11.306 -8.317 1.00 83.12 105 PRO A C 1
ATOM 782 O O . PRO A 1 105 ? 3.818 -11.889 -8.674 1.00 83.12 105 PRO A O 1
ATOM 785 N N . ILE A 1 106 ? 2.243 -10.339 -9.051 1.00 84.81 106 ILE A N 1
ATOM 786 C CA . ILE A 1 106 ? 2.718 -9.966 -10.385 1.00 84.81 106 ILE A CA 1
ATOM 787 C C . ILE A 1 106 ? 3.204 -8.519 -10.377 1.00 84.81 106 ILE A C 1
ATOM 789 O O . ILE A 1 106 ? 2.476 -7.606 -9.994 1.00 84.81 106 ILE A O 1
ATOM 793 N N . PHE A 1 107 ? 4.436 -8.319 -10.848 1.00 83.50 107 PHE A N 1
ATOM 794 C CA . PHE A 1 107 ? 5.006 -6.996 -11.082 1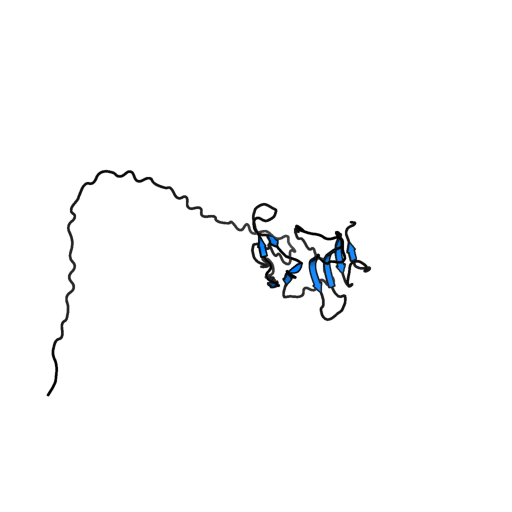.00 83.50 107 PHE A CA 1
ATOM 795 C C . PHE A 1 107 ? 4.290 -6.294 -12.240 1.00 83.50 107 PHE A C 1
ATOM 797 O O . PHE A 1 107 ? 4.108 -6.876 -13.314 1.00 83.50 107 PHE A O 1
ATOM 804 N N . LYS A 1 108 ? 3.955 -5.014 -12.058 1.00 82.56 108 LYS A N 1
ATOM 805 C CA . LYS A 1 108 ? 3.346 -4.189 -13.101 1.00 82.56 108 LYS A CA 1
ATOM 806 C C . LYS A 1 108 ? 4.305 -3.091 -13.545 1.00 82.56 108 LYS A C 1
ATOM 808 O O . LYS A 1 108 ? 4.639 -2.189 -12.789 1.00 82.56 108 LYS A O 1
ATOM 813 N N . SER A 1 109 ? 4.720 -3.117 -14.808 1.00 81.88 109 SER A N 1
ATOM 814 C CA . SER A 1 109 ? 5.479 -1.991 -15.357 1.00 81.88 109 SER A CA 1
ATOM 815 C C . SER A 1 109 ? 4.572 -0.772 -15.538 1.00 81.88 109 SER A C 1
ATOM 817 O O . SER A 1 109 ? 3.533 -0.869 -16.191 1.00 81.88 109 SER A O 1
ATOM 819 N N . PHE A 1 110 ? 4.993 0.367 -14.986 1.00 78.62 110 PHE A N 1
ATOM 820 C CA . PHE A 1 110 ? 4.372 1.684 -15.189 1.00 78.62 110 PHE A CA 1
ATOM 821 C C . PHE A 1 110 ? 5.226 2.596 -16.087 1.00 78.62 110 PHE A C 1
ATOM 823 O O . PHE A 1 110 ? 4.983 3.798 -16.179 1.00 78.62 110 PHE A O 1
ATOM 830 N N . VAL A 1 111 ? 6.249 2.046 -16.750 1.00 81.38 111 VAL A N 1
ATOM 831 C CA . VAL A 1 111 ? 7.128 2.818 -17.640 1.00 81.38 111 VAL A CA 1
ATOM 832 C C . VAL A 1 111 ? 6.294 3.449 -18.758 1.00 81.38 111 VAL A C 1
ATOM 834 O O . VAL A 1 111 ? 5.495 2.769 -19.401 1.00 81.38 111 VAL A O 1
ATOM 837 N N . ASN A 1 112 ? 6.472 4.756 -18.975 1.00 84.75 112 ASN A N 1
ATOM 838 C CA . ASN A 1 112 ? 5.754 5.551 -19.982 1.00 84.75 112 ASN A CA 1
ATOM 839 C C . ASN A 1 112 ? 4.220 5.438 -19.905 1.00 84.75 112 ASN A C 1
ATOM 841 O O . ASN A 1 112 ? 3.535 5.603 -20.912 1.00 84.75 112 ASN A O 1
ATOM 845 N N . THR A 1 113 ? 3.680 5.141 -18.720 1.00 84.44 113 THR A N 1
ATOM 846 C CA . THR A 1 113 ? 2.248 4.923 -18.511 1.00 84.44 113 THR A CA 1
ATOM 847 C C . THR A 1 113 ? 1.739 5.866 -17.430 1.00 84.44 113 THR A C 1
ATOM 849 O O . THR A 1 113 ? 2.241 5.870 -16.308 1.00 84.44 113 THR A O 1
ATOM 852 N N . SER A 1 114 ? 0.718 6.657 -17.752 1.00 86.94 114 SER A N 1
ATOM 853 C CA . SER A 1 114 ? -0.047 7.384 -16.738 1.00 86.94 114 SER A CA 1
ATOM 854 C C . SER A 1 114 ? -0.986 6.418 -16.024 1.00 86.94 114 SER A C 1
ATOM 856 O O . SER A 1 114 ? -1.619 5.579 -16.661 1.00 86.94 114 SER A O 1
ATOM 858 N N . PHE A 1 115 ? -1.090 6.539 -14.706 1.00 86.44 115 PHE A N 1
ATOM 859 C CA . PHE A 1 115 ? -1.987 5.718 -13.904 1.00 86.44 115 PHE A CA 1
ATOM 860 C C . PHE A 1 115 ? -2.638 6.552 -12.804 1.00 86.44 115 PHE A C 1
ATOM 862 O O . PHE A 1 115 ? -2.184 7.647 -12.465 1.00 86.44 115 PHE A O 1
ATOM 869 N N . THR A 1 116 ? -3.702 6.003 -12.234 1.00 88.94 116 THR A N 1
ATOM 870 C CA . THR A 1 116 ? -4.392 6.548 -11.069 1.00 88.94 116 THR A CA 1
ATOM 871 C C . THR A 1 116 ? -4.503 5.443 -10.031 1.00 88.94 116 THR A C 1
ATOM 873 O O . THR A 1 116 ? -4.748 4.289 -10.379 1.00 88.94 116 THR A O 1
ATOM 876 N N . VAL A 1 117 ? -4.296 5.794 -8.764 1.00 89.75 117 VAL A N 1
ATOM 877 C CA . VAL A 1 117 ? -4.567 4.920 -7.621 1.00 89.75 117 VAL A CA 1
ATOM 878 C C . VAL A 1 117 ? -5.637 5.601 -6.788 1.00 89.75 117 VAL A C 1
ATOM 880 O O . VAL A 1 117 ? -5.480 6.763 -6.419 1.00 89.75 117 VAL A O 1
ATOM 883 N N . GLU A 1 118 ? -6.707 4.874 -6.496 1.00 91.44 118 GLU A N 1
ATOM 884 C CA . GLU A 1 118 ? -7.808 5.333 -5.658 1.00 91.44 118 GLU A CA 1
ATOM 885 C C . GLU A 1 118 ? -8.000 4.348 -4.506 1.00 91.44 118 GLU A C 1
ATOM 887 O O . GLU A 1 118 ? -7.987 3.133 -4.706 1.00 91.44 118 GLU A O 1
ATOM 892 N N . MET A 1 119 ? -8.138 4.876 -3.292 1.00 91.75 119 MET A N 1
ATOM 893 C CA . MET A 1 119 ? -8.436 4.091 -2.100 1.00 91.75 119 MET A CA 1
ATOM 894 C C . MET A 1 119 ? -9.012 4.979 -1.000 1.00 91.75 119 MET A C 1
ATOM 896 O O . MET A 1 119 ? -8.658 6.153 -0.884 1.00 91.75 119 MET A O 1
ATOM 900 N N . TRP A 1 120 ? -9.832 4.380 -0.141 1.00 91.31 120 TRP A N 1
ATOM 901 C CA . TRP A 1 120 ? -10.292 4.990 1.101 1.00 91.31 120 TRP A CA 1
ATOM 902 C C . TRP A 1 120 ? -9.509 4.400 2.264 1.00 91.31 120 TRP A C 1
ATOM 904 O O . TRP A 1 120 ? -9.403 3.182 2.402 1.00 91.31 120 TRP A O 1
ATOM 914 N N . ILE A 1 121 ? -8.945 5.265 3.102 1.00 91.81 121 ILE A N 1
ATOM 915 C CA . ILE A 1 121 ? -8.129 4.856 4.244 1.00 91.81 121 ILE A CA 1
ATOM 916 C C . ILE A 1 121 ? -8.643 5.523 5.512 1.00 91.81 121 ILE A C 1
ATOM 918 O O . ILE A 1 121 ? -8.947 6.714 5.526 1.00 91.81 121 ILE A O 1
ATOM 922 N N . TYR A 1 122 ? -8.696 4.753 6.596 1.00 91.06 122 TYR A N 1
ATOM 923 C CA . TYR A 1 122 ? -9.006 5.260 7.927 1.00 91.06 122 TYR A CA 1
ATOM 924 C C . TYR A 1 122 ? -7.860 4.917 8.885 1.00 91.06 122 TYR A C 1
ATOM 926 O O . TYR A 1 122 ? -7.818 3.820 9.451 1.00 91.06 122 TYR A O 1
ATOM 934 N N . PRO A 1 123 ? -6.880 5.821 9.051 1.00 89.50 123 PRO A N 1
ATOM 935 C CA . PRO A 1 123 ? -5.779 5.592 9.971 1.00 89.50 123 PRO A CA 1
ATOM 936 C C . PRO A 1 123 ? -6.276 5.624 11.420 1.00 89.50 123 PRO A C 1
ATOM 938 O O . PRO A 1 123 ? -6.710 6.660 11.913 1.00 89.50 123 PRO A O 1
ATOM 941 N N . THR A 1 124 ? -6.163 4.508 12.141 1.00 89.38 124 THR A N 1
ATOM 942 C CA . THR A 1 124 ? -6.510 4.465 13.576 1.00 89.38 124 THR A CA 1
ATOM 943 C C . THR A 1 124 ? -5.416 5.060 14.457 1.00 89.38 124 THR A C 1
ATOM 945 O O . THR A 1 124 ? -5.646 5.408 15.613 1.00 89.38 124 THR A O 1
ATOM 948 N N . THR A 1 125 ? -4.187 5.125 13.948 1.00 87.56 125 THR A N 1
ATOM 949 C CA . THR A 1 125 ? -3.044 5.719 14.639 1.00 87.56 125 THR A CA 1
ATOM 950 C C . THR A 1 125 ? -2.035 6.192 13.607 1.00 87.56 125 THR A C 1
ATOM 952 O O . THR A 1 125 ? -1.540 5.398 12.811 1.00 87.56 125 THR A O 1
ATOM 955 N N . LEU A 1 126 ? -1.698 7.476 13.661 1.00 87.00 126 LEU A N 1
ATOM 956 C CA . LEU A 1 126 ? -0.564 8.051 12.952 1.00 87.00 126 LEU A CA 1
ATOM 957 C C . LEU A 1 126 ? 0.370 8.669 13.982 1.00 87.00 126 LEU A C 1
ATOM 959 O O . LEU A 1 126 ? -0.071 9.291 14.945 1.00 87.00 126 LEU A O 1
ATOM 963 N N . ILE A 1 127 ? 1.666 8.479 13.783 1.00 86.12 127 ILE A N 1
ATOM 964 C CA . ILE A 1 127 ? 2.698 9.003 14.673 1.00 86.12 127 ILE A CA 1
ATOM 965 C C . ILE A 1 127 ? 3.607 9.931 13.887 1.00 86.12 127 ILE A C 1
ATOM 967 O O . ILE A 1 127 ? 4.016 9.624 12.764 1.00 86.12 127 ILE A O 1
ATOM 971 N N . ASN A 1 128 ? 3.923 11.073 14.492 1.00 82.94 128 ASN A N 1
ATOM 972 C CA . ASN A 1 128 ? 4.894 11.994 13.935 1.00 82.94 128 ASN A CA 1
ATOM 973 C C . ASN A 1 128 ? 6.299 11.420 14.168 1.00 82.94 128 ASN A C 1
ATOM 975 O O . ASN A 1 128 ? 6.817 11.438 15.283 1.00 82.94 128 ASN A O 1
ATOM 979 N N . GLY A 1 129 ? 6.874 10.820 13.129 1.00 77.94 129 GLY A N 1
ATOM 980 C CA . GLY A 1 129 ? 8.182 10.184 13.182 1.00 77.94 129 GLY A CA 1
ATOM 981 C C . GLY A 1 129 ? 8.570 9.557 11.847 1.00 77.94 129 GLY A C 1
ATOM 982 O O . GLY A 1 129 ? 7.814 9.592 10.877 1.00 77.94 129 GLY A O 1
ATOM 983 N N . GLY A 1 130 ? 9.756 8.949 11.802 1.00 75.31 130 GLY A N 1
ATOM 984 C CA . GLY A 1 130 ? 10.308 8.324 10.594 1.00 75.31 130 GLY A CA 1
ATOM 985 C C . GLY A 1 130 ? 9.654 7.001 10.183 1.00 75.31 130 GLY A C 1
ATOM 986 O O . GLY A 1 130 ? 10.205 6.306 9.334 1.00 75.31 130 GLY A O 1
ATOM 987 N N . TYR A 1 131 ? 8.525 6.633 10.789 1.00 85.06 131 TYR A N 1
ATOM 988 C CA . TYR A 1 131 ? 7.825 5.389 10.500 1.00 85.06 131 TYR A CA 1
ATOM 989 C C . TYR A 1 131 ? 7.053 5.469 9.187 1.00 85.06 131 TYR A C 1
ATOM 991 O O . TYR A 1 131 ? 6.384 6.461 8.904 1.00 85.06 131 TYR A O 1
ATOM 999 N N . TYR A 1 132 ? 7.122 4.382 8.426 1.00 84.50 132 TYR A N 1
ATOM 1000 C CA . TYR A 1 132 ? 6.425 4.221 7.159 1.00 84.50 132 TYR A CA 1
ATOM 1001 C C . TYR A 1 132 ? 5.099 3.491 7.379 1.00 84.50 132 TYR A C 1
ATOM 1003 O O . TYR A 1 132 ? 5.076 2.402 7.965 1.00 84.50 132 TYR A O 1
ATOM 1011 N N . PHE A 1 133 ? 4.010 4.092 6.909 1.00 89.44 133 PHE A N 1
ATOM 1012 C CA . PHE A 1 133 ? 2.699 3.463 6.787 1.00 89.44 133 PHE A CA 1
ATOM 1013 C C . PHE A 1 133 ? 2.404 3.297 5.294 1.00 89.44 133 PHE A C 1
ATOM 1015 O O . PHE A 1 133 ? 1.880 4.209 4.656 1.00 89.44 133 PHE A O 1
ATOM 1022 N N . GLY A 1 134 ? 2.835 2.169 4.724 1.00 89.94 134 GLY A N 1
ATOM 1023 C CA . GLY A 1 134 ? 2.681 1.885 3.297 1.00 89.94 134 GLY A CA 1
ATOM 1024 C C . GLY A 1 134 ? 1.214 1.709 2.909 1.00 89.94 134 GLY A C 1
ATOM 1025 O O . GLY A 1 134 ? 0.478 1.001 3.592 1.00 89.94 134 GLY A O 1
ATOM 1026 N N . LEU A 1 135 ? 0.812 2.359 1.819 1.00 93.06 135 LEU A N 1
ATOM 1027 C CA . LEU A 1 135 ? -0.521 2.245 1.224 1.00 93.06 135 LEU A CA 1
ATOM 1028 C C . LEU A 1 135 ? -0.466 1.436 -0.074 1.00 93.06 135 LEU A C 1
ATOM 1030 O O . LEU A 1 135 ? -1.228 0.497 -0.272 1.00 93.06 135 LEU A O 1
ATOM 1034 N N . PHE A 1 136 ? 0.490 1.777 -0.933 1.00 91.50 136 PHE A N 1
ATOM 1035 C CA . PHE A 1 136 ? 0.799 1.067 -2.166 1.00 91.50 136 PHE A CA 1
ATOM 1036 C C . PHE A 1 136 ? 2.312 1.069 -2.343 1.00 91.50 136 PHE A C 1
ATOM 1038 O O . PHE A 1 136 ? 2.970 2.088 -2.126 1.00 91.50 136 PHE A O 1
ATOM 1045 N N . THR A 1 137 ? 2.898 -0.065 -2.704 1.00 90.31 137 THR A N 1
ATOM 1046 C CA . THR A 1 137 ? 4.335 -0.142 -2.957 1.00 90.31 137 THR A CA 1
ATOM 1047 C C . THR A 1 137 ? 4.620 -1.179 -4.021 1.00 90.31 137 THR A C 1
ATOM 1049 O O . THR A 1 137 ? 4.154 -2.312 -3.943 1.00 90.31 137 THR A O 1
ATOM 1052 N N . GLN A 1 138 ? 5.452 -0.789 -4.977 1.00 88.81 138 GLN A N 1
ATOM 1053 C CA . GLN A 1 138 ? 6.133 -1.700 -5.874 1.00 88.81 138 GLN A CA 1
ATOM 1054 C C . GLN A 1 138 ? 7.615 -1.350 -5.840 1.00 88.81 138 GLN A C 1
ATOM 1056 O O . GLN A 1 138 ? 7.981 -0.192 -6.032 1.00 88.81 138 GLN A O 1
ATOM 1061 N N . TYR A 1 139 ? 8.468 -2.332 -5.584 1.00 85.19 139 TYR A N 1
ATOM 1062 C CA . TYR A 1 139 ? 9.909 -2.127 -5.550 1.00 85.19 139 TYR A CA 1
ATOM 1063 C C . TYR A 1 139 ? 10.613 -3.214 -6.353 1.00 85.19 139 TYR A C 1
ATOM 1065 O O . TYR A 1 139 ? 10.165 -4.361 -6.396 1.00 85.19 139 TYR A O 1
ATOM 1073 N N . ASP A 1 140 ? 11.711 -2.837 -6.993 1.00 82.44 140 ASP A N 1
ATOM 1074 C CA . ASP A 1 140 ? 12.674 -3.784 -7.525 1.00 82.44 140 ASP A CA 1
ATOM 1075 C C . ASP A 1 140 ? 13.596 -4.231 -6.383 1.00 82.44 140 ASP A C 1
ATOM 1077 O O . ASP A 1 140 ? 14.318 -3.433 -5.789 1.00 82.44 140 ASP A O 1
ATOM 1081 N N . GLY A 1 141 ? 13.553 -5.520 -6.046 1.00 77.94 141 GLY A N 1
ATOM 1082 C CA . GLY A 1 141 ? 14.423 -6.096 -5.021 1.00 77.94 141 GLY A CA 1
ATOM 1083 C C . GLY A 1 141 ? 15.885 -6.238 -5.456 1.00 77.94 141 GLY A C 1
ATOM 1084 O O . GLY A 1 141 ? 16.742 -6.451 -4.600 1.00 77.94 141 GLY A O 1
ATOM 1085 N N . ALA A 1 142 ? 16.177 -6.137 -6.757 1.00 81.25 142 ALA A N 1
ATOM 1086 C CA . ALA A 1 142 ? 17.527 -6.248 -7.301 1.00 81.25 142 ALA A CA 1
ATOM 1087 C C . ALA A 1 142 ? 18.275 -4.908 -7.310 1.00 81.25 142 ALA A C 1
ATOM 1089 O O . ALA A 1 142 ? 19.504 -4.895 -7.208 1.00 81.25 142 ALA A O 1
ATOM 1090 N N . THR A 1 143 ? 17.550 -3.790 -7.389 1.00 78.38 143 THR A N 1
ATOM 1091 C CA . THR A 1 143 ? 18.148 -2.459 -7.501 1.00 78.38 143 THR A CA 1
ATOM 1092 C C . THR A 1 143 ? 17.744 -1.580 -6.330 1.00 78.38 143 THR A C 1
ATOM 1094 O O . THR A 1 143 ? 16.567 -1.353 -6.057 1.00 78.38 143 THR A O 1
ATOM 1097 N N . LYS A 1 144 ? 18.741 -1.041 -5.624 1.00 73.88 144 LYS A N 1
ATOM 1098 C CA . LYS A 1 144 ? 18.490 -0.119 -4.517 1.00 73.88 144 LYS A CA 1
ATOM 1099 C C . LYS A 1 144 ? 17.751 1.122 -5.028 1.00 73.88 144 LYS A C 1
ATOM 1101 O O . LYS A 1 144 ? 18.088 1.656 -6.081 1.00 73.88 144 LYS A O 1
ATOM 1106 N N . ASP A 1 145 ? 16.781 1.587 -4.245 1.00 70.88 145 ASP A N 1
ATOM 1107 C CA . ASP A 1 145 ? 16.042 2.830 -4.480 1.00 70.88 145 ASP A CA 1
ATOM 1108 C C . ASP A 1 145 ? 15.194 2.828 -5.772 1.00 70.88 145 ASP A C 1
ATOM 1110 O O . ASP A 1 145 ? 14.724 3.870 -6.214 1.00 70.88 145 ASP A O 1
ATOM 1114 N N . HIS A 1 146 ? 14.920 1.658 -6.360 1.00 79.25 146 HIS A N 1
ATOM 1115 C CA . HIS A 1 146 ? 13.983 1.501 -7.479 1.00 79.25 146 HIS A CA 1
ATOM 1116 C C . HIS A 1 146 ? 12.605 1.125 -6.954 1.00 79.25 146 HIS A C 1
ATOM 1118 O O . HIS A 1 146 ? 12.188 -0.032 -6.976 1.00 79.25 146 HIS A O 1
ATOM 1124 N N . SER A 1 147 ? 11.891 2.121 -6.443 1.00 83.44 147 SER A N 1
ATOM 1125 C CA . SER A 1 147 ? 10.563 1.915 -5.876 1.00 83.44 147 SER A CA 1
ATOM 1126 C C . SER A 1 147 ? 9.581 2.990 -6.301 1.00 83.44 147 SER A C 1
ATOM 1128 O O . SER A 1 147 ? 9.938 4.162 -6.400 1.00 83.44 147 SER A O 1
ATOM 1130 N N . LEU A 1 148 ? 8.337 2.572 -6.487 1.00 87.69 148 LEU A N 1
ATOM 1131 C CA . LEU A 1 148 ? 7.160 3.421 -6.477 1.00 87.69 148 LEU A CA 1
ATOM 1132 C C . LEU A 1 148 ? 6.450 3.186 -5.145 1.00 87.69 148 L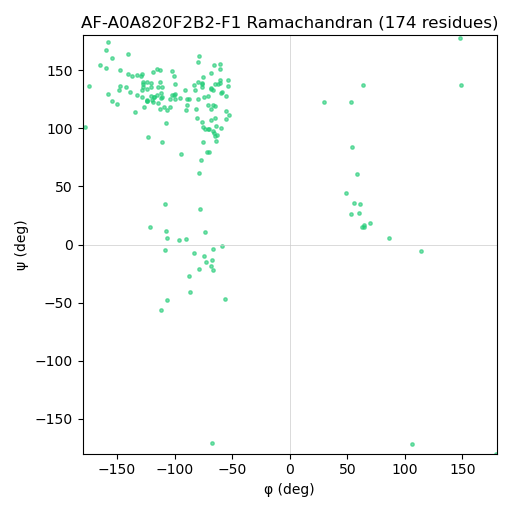EU A C 1
ATOM 1134 O O . LEU A 1 148 ? 6.032 2.060 -4.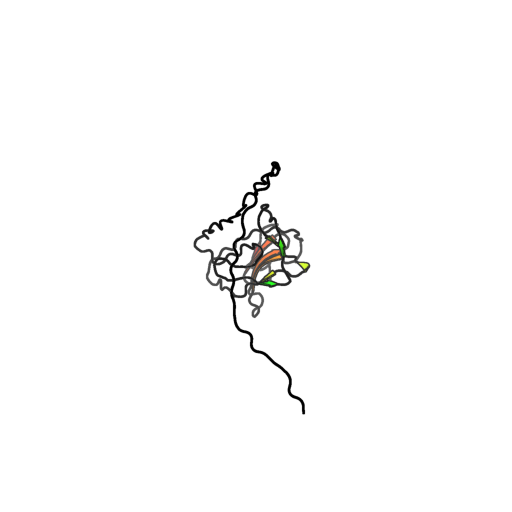862 1.00 87.69 148 LEU A O 1
ATOM 1138 N N . GLN A 1 149 ? 6.330 4.225 -4.325 1.00 89.00 149 GLN A N 1
ATOM 1139 C CA . GLN A 1 149 ? 5.748 4.116 -2.989 1.00 89.00 149 GLN A CA 1
ATOM 1140 C C . GLN A 1 149 ? 4.727 5.221 -2.756 1.00 89.00 149 GLN A C 1
ATOM 1142 O O . GLN A 1 149 ? 5.032 6.398 -2.912 1.00 89.00 149 GLN A O 1
ATOM 1147 N N . MET A 1 150 ? 3.534 4.840 -2.316 1.00 91.12 150 MET A N 1
ATOM 1148 C CA . MET A 1 150 ? 2.574 5.733 -1.683 1.00 91.12 150 MET A CA 1
ATOM 1149 C C . MET A 1 150 ? 2.460 5.336 -0.215 1.00 91.12 150 MET A C 1
ATOM 1151 O O . MET A 1 150 ? 2.214 4.172 0.111 1.00 91.12 150 MET A O 1
ATOM 1155 N N . MET A 1 151 ? 2.656 6.296 0.678 1.00 90.50 151 MET A N 1
ATOM 1156 C CA . MET A 1 151 ? 2.748 6.043 2.112 1.00 90.50 151 MET A CA 1
ATOM 1157 C C . MET A 1 151 ? 2.346 7.266 2.924 1.00 90.50 151 MET A C 1
ATOM 1159 O O . MET A 1 151 ? 2.413 8.392 2.441 1.00 90.50 151 MET A O 1
ATOM 1163 N N . ILE A 1 152 ? 1.999 7.049 4.189 1.00 90.12 152 ILE A N 1
ATOM 1164 C CA . ILE A 1 152 ? 1.942 8.118 5.186 1.00 90.12 152 ILE A CA 1
ATOM 1165 C C . ILE A 1 152 ? 3.224 8.067 6.020 1.00 90.12 152 ILE A C 1
ATOM 1167 O O . ILE A 1 152 ? 3.605 7.008 6.529 1.00 90.12 152 ILE A O 1
ATOM 1171 N N . ARG A 1 153 ? 3.896 9.210 6.169 1.00 86.44 153 ARG A N 1
ATOM 1172 C CA . ARG A 1 153 ? 5.108 9.366 6.987 1.00 86.44 153 ARG A CA 1
ATOM 1173 C C . ARG A 1 153 ? 5.150 10.767 7.578 1.00 86.44 153 ARG A C 1
ATOM 1175 O O . ARG A 1 153 ? 4.880 11.733 6.879 1.00 86.44 153 ARG A O 1
ATOM 1182 N N . GLY A 1 154 ? 5.495 10.895 8.862 1.00 87.06 154 GLY A N 1
ATOM 1183 C CA . GLY A 1 154 ? 5.568 12.215 9.505 1.00 87.06 154 GLY A CA 1
ATOM 1184 C C . GLY A 1 154 ? 4.262 13.015 9.402 1.00 87.06 154 GLY A C 1
ATOM 1185 O O . GLY A 1 154 ? 4.305 14.225 9.226 1.00 87.06 154 GLY A O 1
ATOM 1186 N N . LEU A 1 155 ? 3.116 12.323 9.466 1.00 88.69 155 LEU A N 1
ATOM 1187 C CA . LEU A 1 155 ? 1.766 12.878 9.271 1.00 88.69 155 LEU A CA 1
ATOM 1188 C C . LEU A 1 155 ? 1.485 13.457 7.871 1.00 88.69 155 LEU A C 1
ATOM 1190 O O . LEU A 1 155 ? 0.485 14.140 7.685 1.00 88.69 155 LEU A O 1
ATOM 1194 N N . GLN A 1 156 ? 2.324 13.157 6.880 1.00 88.62 156 GLN A N 1
ATOM 1195 C CA . GLN A 1 156 ? 2.150 13.594 5.497 1.00 88.62 156 GLN A CA 1
ATOM 1196 C C . GLN A 1 156 ? 1.867 12.389 4.605 1.00 88.62 156 GLN A C 1
ATOM 1198 O O . GLN A 1 156 ? 2.493 11.338 4.764 1.00 88.62 156 GLN A O 1
ATOM 1203 N N . LEU A 1 157 ? 0.946 12.547 3.653 1.00 89.94 157 LEU A N 1
ATOM 1204 C CA . LEU A 1 157 ? 0.839 11.623 2.532 1.00 89.94 157 LEU A CA 1
ATOM 1205 C C . LEU A 1 157 ? 1.997 11.926 1.583 1.00 89.94 157 LEU A C 1
ATOM 1207 O O . LEU A 1 157 ? 2.194 13.074 1.184 1.00 89.94 157 LEU A O 1
ATOM 1211 N N . THR A 1 158 ? 2.766 10.903 1.238 1.00 88.88 158 THR A N 1
ATOM 1212 C CA . THR A 1 158 ? 3.903 11.015 0.331 1.00 88.88 158 THR A CA 1
ATOM 1213 C C . THR A 1 158 ? 3.789 9.995 -0.787 1.00 88.88 158 THR A C 1
ATOM 1215 O O . THR A 1 158 ? 3.501 8.820 -0.550 1.00 88.88 158 THR A O 1
ATOM 1218 N N . LEU A 1 159 ? 4.050 10.463 -2.001 1.00 89.00 159 LEU A N 1
ATOM 1219 C CA . LEU A 1 159 ? 4.296 9.660 -3.184 1.00 89.00 159 LEU A CA 1
ATOM 1220 C C . LEU A 1 159 ? 5.769 9.823 -3.554 1.00 89.00 159 LEU A C 1
ATOM 1222 O O . LEU A 1 159 ? 6.247 10.947 -3.674 1.00 89.00 159 LEU A O 1
ATOM 1226 N N . ASP A 1 160 ? 6.480 8.719 -3.714 1.00 86.56 160 ASP A N 1
ATOM 1227 C CA . ASP A 1 160 ? 7.899 8.710 -4.051 1.00 86.56 160 ASP A CA 1
ATOM 1228 C C . ASP A 1 160 ? 8.142 7.800 -5.254 1.00 86.56 160 ASP A C 1
ATOM 1230 O O . ASP A 1 160 ? 7.636 6.671 -5.315 1.00 86.56 160 ASP A O 1
ATOM 1234 N N . PHE A 1 161 ? 8.910 8.312 -6.209 1.00 81.31 161 PHE A N 1
ATOM 1235 C CA . PHE A 1 161 ? 9.401 7.573 -7.361 1.00 81.31 161 PHE A CA 1
ATOM 1236 C C . PHE A 1 161 ? 10.912 7.521 -7.245 1.00 81.31 161 PHE A C 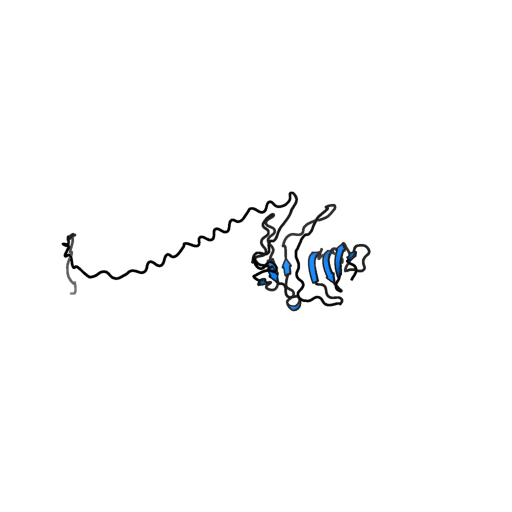1
ATOM 1238 O O . PHE A 1 161 ? 11.523 8.568 -7.161 1.00 81.31 161 PHE A O 1
ATOM 1245 N N . TYR A 1 162 ? 11.540 6.358 -7.350 1.00 70.75 162 TYR A N 1
ATOM 1246 C CA . TYR A 1 162 ? 12.986 6.284 -7.588 1.00 70.75 162 TYR A CA 1
ATOM 1247 C C . TYR A 1 162 ? 13.835 7.087 -6.567 1.00 70.75 162 TYR A C 1
ATOM 1249 O O . TYR A 1 162 ? 14.227 8.231 -6.789 1.00 70.75 162 TYR A O 1
ATOM 1257 N N . GLY A 1 163 ? 14.125 6.489 -5.422 1.00 63.22 163 GLY A N 1
ATOM 1258 C CA . GLY A 1 163 ? 14.720 7.164 -4.274 1.00 63.22 163 GLY A CA 1
ATOM 1259 C C . GLY A 1 163 ? 14.231 6.502 -2.997 1.00 63.22 163 GLY A C 1
ATOM 1260 O O . GLY A 1 163 ? 13.070 6.133 -2.885 1.00 63.22 163 GLY A O 1
ATOM 1261 N N . GLY A 1 164 ? 15.119 6.277 -2.034 1.00 56.41 164 GLY A N 1
ATOM 1262 C CA . GLY A 1 164 ? 14.786 5.598 -0.780 1.00 56.41 164 GLY A CA 1
ATOM 1263 C C . GLY A 1 164 ? 14.049 6.473 0.241 1.00 56.41 164 GLY A C 1
ATOM 1264 O O . GLY A 1 164 ? 14.261 6.283 1.442 1.00 56.41 164 GLY A O 1
ATOM 1265 N N . GLY A 1 165 ? 13.242 7.456 -0.181 1.00 59.16 165 GLY A N 1
ATOM 1266 C CA . GLY A 1 165 ? 12.412 8.232 0.736 1.00 59.16 165 GLY A CA 1
ATOM 1267 C C . GLY A 1 165 ? 12.154 9.697 0.375 1.00 59.16 165 GLY A C 1
ATOM 1268 O O . GLY A 1 165 ? 12.712 10.288 -0.543 1.00 59.16 165 GLY A O 1
ATOM 1269 N N . VAL A 1 166 ? 11.347 10.317 1.242 1.00 60.03 166 VAL A N 1
ATOM 1270 C CA . VAL A 1 166 ? 10.657 11.615 1.093 1.00 60.03 166 VAL A CA 1
ATOM 1271 C C . VAL A 1 166 ? 11.525 12.863 0.852 1.00 60.03 166 VAL A C 1
ATOM 1273 O O . VAL A 1 166 ? 10.977 13.948 0.698 1.00 60.03 166 VAL A O 1
ATOM 1276 N N . ASN A 1 167 ? 12.851 12.731 0.809 1.00 60.88 167 ASN A N 1
ATOM 1277 C CA . ASN A 1 167 ? 13.799 13.836 0.618 1.00 60.88 167 ASN A CA 1
ATOM 1278 C C . ASN A 1 167 ? 14.437 13.853 -0.789 1.00 60.88 167 ASN A C 1
ATOM 1280 O O . ASN A 1 167 ? 15.369 14.624 -1.021 1.00 60.88 167 ASN A O 1
ATOM 1284 N N . GLY A 1 168 ? 14.003 12.974 -1.700 1.00 62.56 168 GLY A N 1
ATOM 1285 C CA . GLY A 1 168 ? 14.490 12.918 -3.079 1.00 62.56 168 GLY A CA 1
ATOM 1286 C C . GLY A 1 168 ? 13.872 13.987 -3.985 1.00 62.56 168 GLY A C 1
ATOM 1287 O O . GLY A 1 168 ? 12.814 14.532 -3.697 1.00 62.56 168 GLY A O 1
ATOM 1288 N N . ALA A 1 169 ? 14.508 14.259 -5.130 1.00 66.88 169 ALA A N 1
ATOM 1289 C CA . ALA A 1 169 ? 13.972 15.166 -6.160 1.00 66.88 169 ALA A CA 1
ATOM 1290 C C . ALA A 1 169 ? 12.692 14.636 -6.846 1.00 66.88 169 ALA A C 1
ATOM 1292 O O . ALA A 1 169 ? 12.113 15.295 -7.705 1.00 66.88 169 ALA A O 1
ATOM 1293 N N . THR A 1 170 ? 12.287 13.427 -6.487 1.00 79.25 170 THR A N 1
ATOM 1294 C CA . THR A 1 170 ? 11.235 12.627 -7.103 1.00 79.25 170 THR A CA 1
ATOM 1295 C C . THR A 1 170 ? 10.126 12.266 -6.109 1.00 79.25 170 THR A C 1
ATOM 1297 O O . THR A 1 170 ? 9.286 11.413 -6.401 1.00 79.25 170 THR A O 1
ATOM 1300 N N . SER A 1 171 ? 10.086 12.951 -4.959 1.00 83.38 171 SER A N 1
ATOM 1301 C CA . SER A 1 171 ? 9.015 12.837 -3.975 1.00 83.38 171 SER A CA 1
ATOM 1302 C C . SER A 1 171 ? 8.019 14.000 -4.076 1.00 83.38 171 SER A C 1
ATOM 1304 O O . SER A 1 171 ? 8.365 15.151 -4.348 1.00 83.38 171 SER A O 1
ATOM 1306 N N . LEU A 1 172 ? 6.750 13.692 -3.824 1.00 85.50 172 LEU A N 1
ATOM 1307 C CA . LEU A 1 172 ? 5.665 14.647 -3.638 1.00 85.50 172 LEU A CA 1
ATOM 1308 C C . LEU A 1 172 ? 5.021 14.375 -2.283 1.00 85.50 172 LEU A C 1
ATOM 1310 O O . LEU A 1 172 ? 4.547 13.268 -2.037 1.00 85.50 172 LEU A O 1
ATOM 1314 N N . ALA A 1 173 ? 4.963 15.383 -1.417 1.00 86.06 173 ALA A N 1
ATOM 1315 C CA . ALA A 1 173 ? 4.357 15.264 -0.097 1.00 86.06 173 ALA A CA 1
ATOM 1316 C C . ALA A 1 173 ? 3.326 16.365 0.151 1.00 86.06 173 ALA A C 1
ATOM 1318 O O . ALA A 1 173 ? 3.476 17.502 -0.305 1.00 86.06 173 ALA A O 1
ATOM 1319 N N . THR A 1 174 ? 2.280 16.034 0.904 1.00 86.25 174 THR A N 1
ATOM 1320 C CA . THR A 1 174 ? 1.348 17.036 1.423 1.00 86.25 174 THR A CA 1
ATOM 1321 C C . THR A 1 174 ? 2.038 17.902 2.468 1.00 86.25 174 THR A C 1
ATOM 1323 O O . THR A 1 174 ? 2.874 17.425 3.236 1.00 86.25 174 THR A O 1
ATOM 1326 N N . LYS A 1 175 ? 1.648 19.175 2.553 1.00 79.06 175 LYS A N 1
ATOM 1327 C CA . LYS A 1 175 ? 2.064 20.019 3.673 1.00 79.06 175 LYS A CA 1
ATOM 1328 C C . LYS A 1 175 ? 1.462 19.460 4.978 1.00 79.06 175 LYS A C 1
ATOM 1330 O O . LYS A 1 175 ? 0.306 19.035 4.936 1.00 79.06 175 LYS A O 1
ATOM 1335 N N . PRO A 1 176 ? 2.224 19.418 6.084 1.00 66.88 176 PRO A N 1
ATOM 1336 C CA . PRO A 1 176 ? 1.686 19.055 7.391 1.00 66.88 176 PRO A CA 1
ATOM 1337 C C . PRO A 1 176 ? 0.688 20.096 7.911 1.00 66.88 176 PRO A C 1
ATOM 1339 O O . PRO A 1 176 ? 0.765 21.273 7.474 1.00 66.88 176 PRO A O 1
#

InterPro domains:
  IPR013320 Concanavalin A-like lectin/glucanase domain superfamily [SSF49899] (39-168)

Mean predicted aligne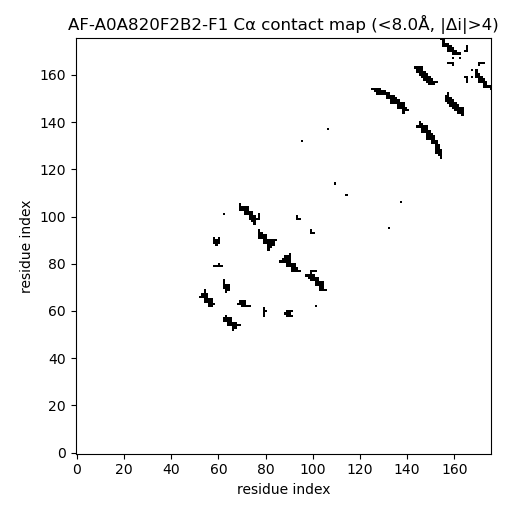d error: 15.22 Å

pLDDT: mean 74.63, std 21.21, range [30.28, 97.44]

Solvent-accessible surface area (backbone atoms only — not comparable to full-atom values): 12054 Å² total; per-residue (Å²): 136,90,83,83,79,91,84,88,86,80,90,88,91,81,90,84,88,84,85,89,80,91,81,92,76,82,92,76,89,76,81,80,79,82,76,74,84,82,75,78,74,77,76,78,70,80,76,80,68,63,95,82,70,68,68,46,63,76,25,71,72,46,48,54,22,83,68,61,65,67,44,38,42,71,36,71,75,52,44,59,43,70,59,28,97,84,69,62,56,38,31,74,48,68,50,73,96,57,67,32,46,72,47,61,92,68,90,77,89,57,79,99,50,92,84,86,89,86,84,89,84,82,82,92,74,84,62,85,42,97,57,80,45,76,76,46,76,51,67,48,92,89,43,87,43,44,29,44,37,34,30,38,40,53,75,16,53,33,40,33,43,59,41,89,49,86,85,40,101,45,39,49,67,51,83,115

Organism: NCBI:txid433720

Secondary structure (DSSP, 8-state):
-------------------------PPP----------------------TT-------SSS---TTT----EEES--EEESS-TTSSS-EEE--GGGT-EEE-SS----TT-----------S---SSS--EEEEEEE-SSSTT-EEEEEEETTEEEEEESSSSTTSTTEEE---

Radius of gyration: 33.39 Å; Cα contacts (8 Å, |Δi|>4): 219; chains: 1; bounding box: 82×110×39 Å

Foldseek 3Di:
DDDDDDDDDDDDDDDDDDDDDDDDDDDDDDDDPPDDPPPPPPPPPPPPPDVPPQWDQPPQQAQATPHPRQGWDKDLDWGWDPDDPVRHTIDTDDDVVSVIDTDRPDDDDCVVHDDDDDDDDDDPDDDQAADWAWDDKDADPVDPQQMFTFTQYRNKTKTAHRGPDQPDPGMDIDDD